Protein AF-A0A351SZ15-F1 (afdb_monomer_lite)

Secondary structure (DSSP, 8-state):
-EEEEEEEEE-TTSPEEEEETTS-EEEETT--TT-S-EEEE--TT-SB-EEE-HHHHHHHHHHHHHHHHHTT--S-TTSHHHHHHHHHHT-----PPPP---

Structure (mmCIF, N/CA/C/O backbone):
data_AF-A0A351SZ15-F1
#
_entry.id   AF-A0A351SZ15-F1
#
loop_
_atom_site.group_PDB
_atom_site.id
_atom_site.type_symbol
_atom_site.label_atom_id
_atom_site.label_alt_id
_atom_site.label_comp_id
_atom_site.label_asym_id
_atom_site.label_entity_id
_atom_site.label_seq_id
_atom_site.pdbx_PDB_ins_code
_atom_site.Cartn_x
_atom_site.Cartn_y
_atom_site.Cartn_z
_atom_site.occupancy
_atom_site.B_iso_or_equiv
_atom_site.auth_seq_id
_atom_site.auth_comp_id
_atom_site.auth_asym_id
_atom_site.auth_atom_id
_atom_site.pdbx_PDB_model_num
ATOM 1 N N . MET A 1 1 ? 1.070 -7.315 0.127 1.00 92.00 1 MET A N 1
ATOM 2 C CA . MET A 1 1 ? -0.216 -6.962 -0.503 1.00 92.00 1 MET A CA 1
ATOM 3 C C . MET A 1 1 ? -0.342 -5.458 -0.451 1.00 92.00 1 MET A C 1
ATOM 5 O O . MET A 1 1 ? 0.165 -4.881 0.505 1.00 92.00 1 MET A O 1
ATOM 9 N N . LEU A 1 2 ? -0.946 -4.866 -1.476 1.00 93.81 2 LEU A N 1
ATOM 10 C CA . LEU A 1 2 ? -1.280 -3.447 -1.538 1.00 93.81 2 LEU A CA 1
ATOM 11 C C . LEU A 1 2 ? -2.789 -3.372 -1.773 1.00 93.81 2 LEU A C 1
ATOM 13 O O . LEU A 1 2 ? -3.265 -3.919 -2.767 1.00 93.81 2 LEU A O 1
ATOM 17 N N . GLU A 1 3 ? -3.527 -2.771 -0.848 1.00 96.31 3 GLU A N 1
ATOM 18 C CA . GLU A 1 3 ? -4.993 -2.744 -0.876 1.00 96.31 3 GLU A CA 1
ATOM 19 C C . GLU A 1 3 ? -5.524 -1.371 -0.476 1.00 96.31 3 GLU A C 1
ATOM 21 O O . GLU A 1 3 ? -4.841 -0.614 0.206 1.00 96.31 3 GLU A O 1
ATOM 26 N N . LEU A 1 4 ? -6.746 -1.055 -0.904 1.00 97.00 4 LEU A N 1
ATOM 27 C CA . LEU A 1 4 ? -7.475 0.104 -0.397 1.00 97.00 4 LEU A CA 1
ATOM 28 C C . LEU A 1 4 ? -8.095 -0.270 0.949 1.00 97.00 4 LEU A C 1
ATOM 30 O O . LEU A 1 4 ? -8.641 -1.367 1.070 1.00 97.00 4 LEU A O 1
ATOM 34 N N . ALA A 1 5 ? -8.044 0.627 1.924 1.00 97.69 5 ALA A N 1
ATOM 35 C CA . ALA A 1 5 ? -8.652 0.426 3.228 1.00 97.69 5 ALA A CA 1
ATOM 36 C C . ALA A 1 5 ? -9.421 1.661 3.699 1.00 97.69 5 ALA A C 1
ATOM 38 O O . ALA A 1 5 ? -9.150 2.773 3.244 1.00 97.69 5 ALA A O 1
ATOM 39 N N . ILE A 1 6 ? -10.362 1.449 4.615 1.00 97.56 6 ILE A N 1
ATOM 40 C CA . ILE A 1 6 ? -11.137 2.490 5.301 1.00 97.56 6 ILE A CA 1
ATOM 41 C C . ILE A 1 6 ? -11.001 2.315 6.818 1.00 97.56 6 ILE A C 1
ATOM 43 O O . ILE A 1 6 ? -10.876 1.177 7.274 1.00 97.56 6 ILE A O 1
ATOM 47 N N . PRO A 1 7 ? -11.024 3.392 7.619 1.00 97.38 7 PRO A N 1
ATOM 48 C CA . PRO A 1 7 ? -11.002 3.273 9.069 1.00 97.38 7 PRO A CA 1
ATOM 49 C C . PRO A 1 7 ? -12.364 2.776 9.568 1.00 97.38 7 PRO A C 1
ATOM 51 O O . PRO A 1 7 ? -13.405 3.261 9.127 1.00 97.38 7 PRO A O 1
ATOM 54 N N . VAL A 1 8 ? -12.359 1.815 10.492 1.00 97.06 8 VAL A N 1
ATOM 55 C CA . VAL A 1 8 ? -13.589 1.208 11.036 1.00 97.06 8 VAL A CA 1
ATOM 56 C C . VAL A 1 8 ? -13.664 1.236 12.560 1.00 97.06 8 VAL A C 1
ATOM 58 O O . VAL A 1 8 ? -14.766 1.266 13.101 1.00 97.06 8 VAL A O 1
ATOM 61 N N . ASP A 1 9 ? -12.527 1.258 13.262 1.00 96.75 9 ASP A N 1
ATOM 62 C CA . ASP A 1 9 ? -12.487 1.318 14.730 1.00 96.75 9 ASP A CA 1
ATOM 63 C C . ASP A 1 9 ? -11.133 1.849 15.242 1.00 96.75 9 ASP A C 1
ATOM 65 O O . ASP A 1 9 ? -10.220 2.138 14.464 1.00 96.75 9 ASP A O 1
ATOM 69 N N . ILE A 1 10 ? -10.980 1.959 16.562 1.00 96.25 10 ILE A N 1
ATOM 70 C CA . ILE A 1 10 ? -9.728 2.269 17.254 1.00 96.25 10 ILE A CA 1
ATOM 71 C C . ILE A 1 10 ? -9.461 1.197 18.318 1.00 96.25 10 ILE A C 1
ATOM 73 O O . ILE A 1 10 ? -10.302 0.900 19.166 1.00 96.25 10 ILE A O 1
ATOM 77 N N . ASP A 1 11 ? -8.258 0.620 18.310 1.00 94.88 11 ASP A N 1
ATOM 78 C CA . ASP A 1 11 ? -7.873 -0.393 19.288 1.00 94.88 11 ASP A CA 1
ATOM 79 C C . ASP A 1 11 ? -7.621 0.196 20.691 1.00 94.88 11 ASP A C 1
ATOM 81 O O . ASP A 1 11 ? -7.535 1.403 20.918 1.00 94.88 11 ASP A O 1
ATOM 85 N N . ARG A 1 12 ? -7.422 -0.683 21.680 1.00 95.25 12 ARG A N 1
ATOM 86 C CA . ARG A 1 12 ? -7.156 -0.275 23.075 1.00 95.25 12 ARG A CA 1
ATOM 87 C C . ARG A 1 12 ? -5.859 0.518 23.269 1.00 95.25 12 ARG A C 1
ATOM 89 O O . ARG A 1 12 ? -5.628 1.031 24.361 1.00 95.25 12 ARG A O 1
ATOM 96 N N . ARG A 1 13 ? -4.979 0.545 22.270 1.00 94.50 13 ARG A N 1
ATOM 97 C CA . ARG A 1 13 ? -3.711 1.281 22.270 1.00 94.50 13 ARG A CA 1
ATOM 98 C C . ARG A 1 13 ? -3.824 2.600 21.501 1.00 94.50 13 ARG A C 1
ATOM 100 O O . ARG A 1 13 ? -2.829 3.312 21.423 1.00 94.50 13 ARG A O 1
ATOM 107 N N . GLY A 1 14 ? -5.006 2.931 20.979 1.00 93.38 14 GLY A N 1
ATOM 108 C CA . GLY A 1 14 ? -5.247 4.138 20.198 1.00 93.38 14 GLY A CA 1
ATOM 109 C C . GLY A 1 14 ? -4.853 4.018 18.725 1.00 93.38 14 GLY A C 1
ATOM 110 O O . GLY A 1 14 ? -4.834 5.033 18.037 1.00 93.38 14 GLY A O 1
ATOM 111 N N . ASN A 1 1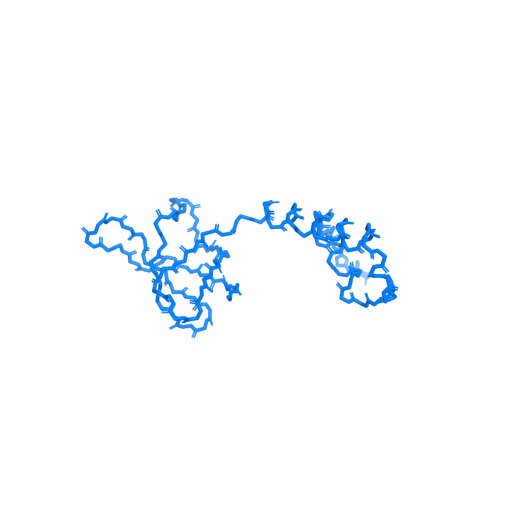5 ? -4.531 2.821 18.223 1.00 96.06 15 ASN A N 1
ATOM 112 C CA . ASN A 1 15 ? -4.248 2.635 16.800 1.00 96.06 15 ASN A CA 1
ATOM 113 C C . ASN A 1 15 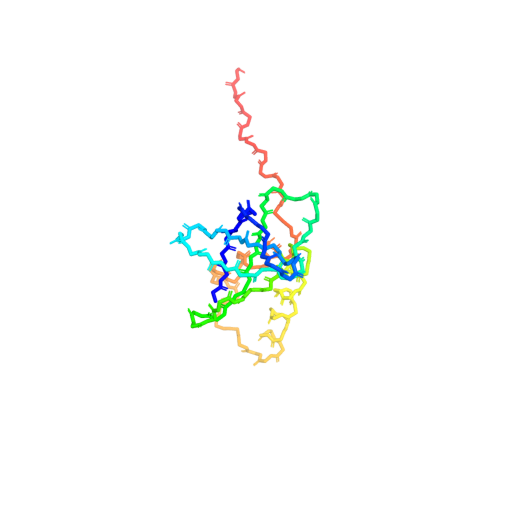? -5.553 2.512 16.020 1.00 96.06 15 ASN A C 1
ATOM 115 O O . ASN A 1 15 ? -6.499 1.883 16.488 1.00 96.06 15 ASN A O 1
ATOM 119 N N . THR A 1 16 ? -5.575 3.025 14.794 1.00 97.38 16 THR A N 1
ATOM 120 C CA . THR A 1 16 ? -6.732 2.837 13.912 1.00 97.38 16 THR A CA 1
ATOM 121 C C . THR A 1 16 ? -6.802 1.382 13.451 1.00 97.38 16 THR A C 1
ATOM 123 O O . THR A 1 16 ? -5.787 0.792 13.076 1.00 97.38 16 THR A O 1
ATOM 126 N N . ILE A 1 17 ? -7.992 0.797 13.486 1.00 97.75 17 ILE A N 1
ATOM 127 C CA . ILE A 1 17 ? -8.322 -0.456 12.812 1.00 97.75 17 ILE A CA 1
ATOM 128 C C . ILE A 1 17 ? -8.981 -0.104 11.487 1.00 97.75 17 ILE A C 1
ATOM 130 O O . ILE A 1 17 ? -9.877 0.739 11.436 1.00 97.75 17 ILE A O 1
ATOM 134 N N . VAL A 1 18 ? -8.520 -0.745 10.422 1.00 98.12 18 VAL A N 1
ATOM 135 C CA . VAL A 1 18 ? -8.987 -0.510 9.059 1.00 98.12 18 VAL A CA 1
ATOM 136 C C . VAL A 1 18 ? -9.529 -1.794 8.457 1.00 98.12 18 VAL A C 1
ATOM 138 O O . VAL A 1 18 ? -8.999 -2.870 8.734 1.00 98.12 18 VAL A O 1
ATOM 141 N N . GLU A 1 19 ? -10.546 -1.679 7.610 1.00 98.19 19 GLU A N 1
ATOM 142 C CA . GLU A 1 19 ? -11.037 -2.769 6.767 1.00 98.19 19 GLU A CA 1
ATOM 143 C C . GLU A 1 19 ? -10.538 -2.560 5.337 1.00 98.19 19 GLU A C 1
ATOM 145 O O . GLU A 1 19 ? -10.689 -1.475 4.771 1.00 98.19 19 GLU A O 1
ATOM 150 N N . THR A 1 20 ? -9.915 -3.581 4.751 1.00 97.94 20 THR A N 1
ATOM 151 C CA . THR A 1 20 ? -9.450 -3.534 3.364 1.00 97.94 20 THR A CA 1
ATOM 152 C C . THR A 1 20 ? -10.544 -3.937 2.377 1.00 97.94 20 THR A C 1
ATOM 154 O O . THR A 1 20 ? -11.511 -4.609 2.726 1.00 97.94 20 THR A O 1
ATOM 157 N N . ASN A 1 21 ? -10.361 -3.619 1.096 1.00 96.50 21 ASN A N 1
ATOM 158 C CA . ASN A 1 21 ? -11.285 -4.009 0.028 1.00 96.50 21 ASN A CA 1
ATOM 159 C C . ASN A 1 21 ? -11.386 -5.531 -0.212 1.00 96.50 21 ASN A C 1
ATOM 161 O O . ASN A 1 21 ? -12.248 -5.964 -0.977 1.00 96.50 21 ASN A O 1
ATOM 165 N N . SER A 1 22 ? -10.535 -6.343 0.423 1.00 95.50 22 SER A N 1
ATOM 166 C CA . SER A 1 22 ? -10.681 -7.804 0.482 1.00 95.50 22 SER A CA 1
ATOM 167 C C . SER A 1 22 ? -11.420 -8.303 1.735 1.00 95.50 22 SER A C 1
ATOM 169 O O . SER A 1 22 ? -11.542 -9.514 1.929 1.00 95.50 22 SER A O 1
ATOM 171 N N . GLY A 1 23 ? -11.934 -7.394 2.571 1.00 95.81 23 GLY A N 1
ATOM 172 C CA . GLY A 1 23 ? -12.668 -7.694 3.802 1.00 95.81 23 GLY A CA 1
ATOM 173 C C . GLY A 1 23 ? -11.767 -8.066 4.980 1.00 95.81 23 GLY A C 1
ATOM 174 O O . GLY A 1 23 ? -12.192 -8.795 5.876 1.00 95.81 23 GLY A O 1
ATOM 175 N N . ARG A 1 24 ? -10.495 -7.645 4.971 1.00 96.56 24 ARG A N 1
ATOM 176 C CA . ARG A 1 24 ? -9.561 -7.916 6.070 1.00 96.56 24 ARG A CA 1
ATOM 177 C C . ARG A 1 24 ? -9.512 -6.755 7.044 1.00 96.56 24 ARG A C 1
ATOM 179 O O . ARG A 1 24 ? -9.293 -5.625 6.631 1.00 96.56 24 ARG A O 1
ATOM 186 N N . GLU A 1 25 ? -9.552 -7.064 8.332 1.00 97.75 25 GLU A N 1
ATOM 187 C CA . GLU A 1 25 ? -9.260 -6.091 9.384 1.00 97.75 25 GLU A CA 1
ATOM 188 C C . GLU A 1 25 ? -7.767 -6.076 9.728 1.00 97.75 25 GLU A C 1
ATOM 190 O O . GLU A 1 25 ? -7.154 -7.123 9.974 1.00 97.75 25 GLU A O 1
ATOM 195 N N . LEU A 1 26 ? -7.174 -4.883 9.747 1.00 98.06 26 LEU A N 1
ATOM 196 C CA . LEU A 1 26 ? -5.760 -4.657 10.041 1.00 98.06 26 LEU A CA 1
ATOM 197 C C . LEU A 1 26 ? -5.589 -3.463 10.981 1.00 98.06 26 LEU A C 1
ATOM 199 O O . LEU A 1 26 ? -6.350 -2.504 10.945 1.00 98.06 26 LEU A O 1
ATOM 203 N N . THR A 1 27 ? -4.542 -3.487 11.798 1.00 98.06 27 THR A N 1
ATOM 204 C CA . THR A 1 27 ? -4.111 -2.324 12.577 1.00 98.06 27 THR A CA 1
ATOM 205 C C . THR A 1 27 ? -3.247 -1.402 11.712 1.00 98.06 27 THR A C 1
ATOM 207 O O . THR A 1 27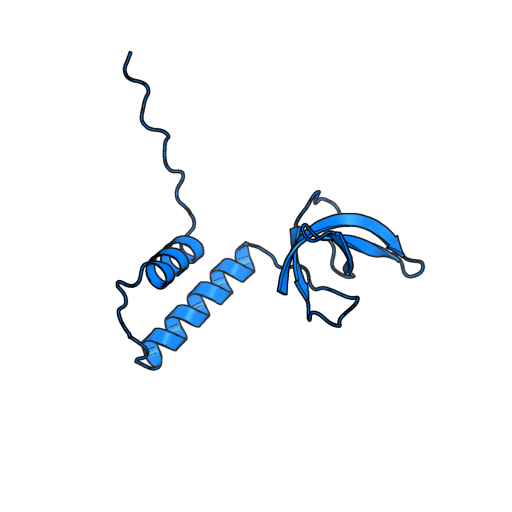 ? -2.289 -1.855 11.083 1.00 98.06 27 THR A O 1
ATOM 210 N N . ALA A 1 28 ? -3.553 -0.107 11.708 1.00 97.12 28 ALA A N 1
ATOM 211 C CA . ALA A 1 28 ? -2.815 0.958 11.035 1.00 97.12 28 ALA A CA 1
ATOM 212 C C . ALA A 1 28 ? -2.374 2.024 12.061 1.00 97.12 28 ALA A C 1
ATOM 214 O O . ALA A 1 28 ? -3.084 3.005 12.288 1.00 97.12 28 ALA A O 1
ATOM 215 N N . PRO A 1 29 ? -1.197 1.873 12.698 1.00 94.56 29 PRO A N 1
ATOM 216 C CA . PRO A 1 29 ? -0.705 2.841 13.686 1.00 94.56 29 PRO A CA 1
ATOM 217 C C . PRO A 1 29 ? -0.457 4.244 13.112 1.00 94.56 29 PRO A C 1
ATOM 219 O O . PRO A 1 29 ? -0.499 5.226 13.843 1.00 94.56 29 PRO A O 1
ATOM 222 N N . GLY A 1 30 ? -0.185 4.337 11.808 1.00 91.06 30 GLY A N 1
ATOM 223 C CA . GLY A 1 30 ? 0.097 5.589 11.101 1.00 91.06 30 GLY A CA 1
ATOM 224 C C . GLY A 1 30 ? -1.093 6.162 10.333 1.00 91.06 30 GLY A C 1
ATOM 225 O O . GLY A 1 30 ? -0.868 6.901 9.377 1.00 91.06 30 GLY A O 1
ATOM 226 N N . TRP A 1 31 ? -2.331 5.782 10.671 1.00 95.31 31 TRP A N 1
ATOM 227 C CA . TRP A 1 31 ? -3.500 6.254 9.928 1.00 95.31 31 TRP A CA 1
ATOM 228 C C . TRP A 1 31 ? -3.688 7.777 10.057 1.00 95.31 31 TRP A C 1
ATOM 230 O O . TRP A 1 31 ? -3.686 8.302 11.178 1.00 95.31 31 TRP A O 1
ATOM 240 N N . PRO A 1 32 ? -3.854 8.505 8.940 1.00 93.31 32 PRO A N 1
ATOM 241 C CA . PRO A 1 32 ? -4.100 9.941 8.971 1.00 93.31 32 PRO A CA 1
ATOM 242 C C . PRO A 1 32 ? -5.492 10.277 9.515 1.00 93.31 32 PRO A C 1
ATOM 244 O O . PRO A 1 32 ? -6.477 9.633 9.174 1.00 93.31 32 PRO A O 1
ATOM 247 N N . GLN A 1 33 ? -5.575 11.317 10.348 1.00 85.88 33 GLN A N 1
ATOM 248 C CA . GLN A 1 33 ? -6.814 11.693 11.047 1.00 85.88 33 GLN A CA 1
ATOM 249 C C . GLN A 1 33 ? -7.923 12.190 10.103 1.00 85.88 33 GLN A C 1
ATOM 251 O O . GLN A 1 33 ? -9.094 11.932 10.356 1.00 85.88 33 GLN A O 1
ATOM 256 N N . ASP A 1 34 ? -7.555 12.840 8.996 1.00 87.19 34 ASP A N 1
ATOM 257 C CA . ASP A 1 34 ? -8.493 13.499 8.075 1.00 87.19 34 ASP A CA 1
ATOM 258 C C . ASP A 1 34 ? -8.622 12.747 6.740 1.00 87.19 34 ASP A C 1
ATOM 260 O O . ASP A 1 34 ? -8.599 13.345 5.664 1.00 87.19 34 ASP A O 1
ATOM 264 N N . CYS A 1 35 ? -8.693 11.415 6.787 1.00 88.19 35 CYS A N 1
ATOM 265 C CA . CYS A 1 35 ? -8.758 10.597 5.579 1.00 88.19 35 CYS A CA 1
ATOM 266 C C . CYS A 1 35 ? -9.817 9.498 5.680 1.00 88.19 35 CYS A C 1
ATOM 268 O O . CYS A 1 35 ? -9.803 8.688 6.608 1.00 88.19 35 CYS A O 1
ATOM 270 N N . GLU A 1 36 ? -10.715 9.457 4.694 1.00 91.38 36 GLU A N 1
ATOM 271 C CA . GLU A 1 36 ? -11.804 8.474 4.621 1.00 91.38 36 GLU A CA 1
ATOM 272 C C . GLU A 1 36 ? -11.336 7.112 4.093 1.00 91.38 36 GLU A C 1
ATOM 274 O O . GLU A 1 36 ? -11.923 6.084 4.422 1.00 91.38 36 GLU A O 1
ATOM 279 N N . PHE A 1 37 ? -10.276 7.085 3.284 1.00 94.31 37 PHE A N 1
ATOM 280 C CA . PHE A 1 37 ? -9.696 5.862 2.740 1.00 94.31 37 PHE A CA 1
ATOM 281 C C . PHE A 1 37 ? -8.229 6.072 2.385 1.00 94.31 37 PHE A C 1
ATOM 283 O O . PHE A 1 37 ? -7.827 7.175 2.028 1.00 94.31 37 PHE A O 1
ATOM 290 N N . GLN A 1 38 ? -7.436 5.003 2.410 1.00 96.00 38 GLN A N 1
ATOM 291 C CA . GLN A 1 38 ? -6.057 5.063 1.940 1.00 96.00 38 GLN A CA 1
ATOM 292 C C . GLN A 1 38 ? -5.546 3.710 1.442 1.00 96.00 38 GLN A C 1
ATOM 294 O O . GLN A 1 38 ? -6.074 2.657 1.800 1.00 96.00 38 GLN A O 1
ATOM 299 N N . LEU A 1 39 ? -4.511 3.733 0.604 1.00 95.50 39 LEU A N 1
ATOM 300 C CA . LEU A 1 39 ? -3.730 2.553 0.258 1.00 95.50 39 LEU A CA 1
ATOM 301 C C . LEU A 1 39 ? -2.913 2.078 1.461 1.00 95.50 39 LEU A C 1
ATOM 303 O O . LEU A 1 39 ? -2.252 2.860 2.142 1.00 95.50 39 LEU A O 1
ATOM 307 N N . VAL A 1 40 ? -2.916 0.772 1.693 1.00 96.50 40 VAL A N 1
ATOM 308 C CA . VAL A 1 40 ? -2.132 0.132 2.746 1.00 96.50 40 VAL A CA 1
ATOM 309 C C . VAL A 1 40 ? -1.303 -1.015 2.193 1.00 96.50 40 VAL A C 1
ATOM 311 O O . VAL A 1 40 ? -1.764 -1.798 1.358 1.00 96.50 40 VAL A O 1
ATOM 314 N N . ALA A 1 41 ? -0.077 -1.139 2.691 1.00 95.94 41 ALA A N 1
ATOM 315 C CA . ALA A 1 41 ? 0.811 -2.255 2.415 1.00 95.94 41 ALA A CA 1
ATOM 316 C C . ALA A 1 41 ? 0.917 -3.165 3.642 1.00 95.94 41 ALA A C 1
ATOM 318 O O . ALA A 1 41 ? 1.064 -2.709 4.774 1.00 95.94 41 ALA A O 1
ATOM 319 N N . PHE A 1 42 ? 0.843 -4.477 3.431 1.00 96.06 42 PHE A N 1
ATOM 320 C CA . PHE A 1 42 ? 1.010 -5.452 4.511 1.00 96.06 42 PHE A CA 1
ATOM 321 C C . PHE A 1 42 ? 1.443 -6.823 3.998 1.00 96.06 42 PHE A C 1
ATOM 323 O O . PHE A 1 42 ? 1.186 -7.217 2.853 1.00 96.06 42 PHE A O 1
ATOM 330 N N . HIS A 1 43 ? 2.083 -7.597 4.871 1.00 96.44 43 HIS A N 1
ATOM 331 C CA . HIS A 1 43 ? 2.340 -9.008 4.612 1.00 96.44 43 HIS A CA 1
ATOM 332 C C . HIS A 1 43 ? 1.053 -9.832 4.823 1.00 96.44 43 HIS A C 1
ATOM 334 O O . HIS A 1 43 ? 0.368 -9.606 5.819 1.00 96.44 43 HIS A O 1
ATOM 340 N N . PRO A 1 44 ? 0.725 -10.827 3.974 1.00 93.00 44 PRO A N 1
ATOM 341 C CA . PRO A 1 44 ? -0.484 -11.651 4.096 1.00 93.00 44 PRO A CA 1
ATOM 342 C C . PRO A 1 44 ? -0.761 -12.232 5.486 1.00 93.00 44 PRO A C 1
ATOM 344 O O . PRO A 1 44 ? -1.919 -12.329 5.882 1.00 93.00 44 PRO A O 1
ATOM 347 N N . SER A 1 45 ? 0.283 -12.618 6.219 1.00 95.06 45 SER A N 1
ATOM 348 C CA . SER A 1 45 ? 0.182 -13.168 7.578 1.00 95.06 45 SER A CA 1
ATOM 349 C C . SER A 1 45 ? 0.192 -12.110 8.688 1.00 95.06 45 SER A C 1
ATOM 351 O O . SER A 1 45 ? 0.025 -12.453 9.857 1.00 95.06 45 SER A O 1
ATOM 353 N N . SER A 1 46 ? 0.408 -10.839 8.346 1.00 94.94 46 SER A N 1
ATOM 354 C CA . SER A 1 46 ? 0.409 -9.730 9.295 1.00 94.94 46 SER A CA 1
ATOM 355 C C . SER A 1 46 ? -1.015 -9.336 9.680 1.00 94.94 46 SER A C 1
ATOM 357 O O . SER A 1 46 ? -1.952 -9.449 8.887 1.00 94.94 46 SER A O 1
ATOM 359 N N . ARG A 1 47 ? -1.148 -8.833 10.909 1.00 95.31 47 ARG A N 1
ATOM 360 C CA . ARG A 1 47 ? -2.343 -8.135 11.407 1.00 95.31 47 ARG A CA 1
ATOM 361 C C . ARG A 1 47 ? -2.171 -6.618 11.441 1.00 95.31 47 ARG A C 1
ATOM 363 O O . ARG A 1 47 ? -3.086 -5.916 11.838 1.00 95.31 47 ARG A O 1
ATOM 370 N N . SER A 1 48 ? -0.997 -6.129 11.059 1.00 97.31 48 SER A N 1
ATOM 371 C CA . SER A 1 48 ? -0.686 -4.708 10.956 1.00 97.31 48 SER A CA 1
ATOM 372 C C . SER A 1 48 ? -0.350 -4.360 9.515 1.00 97.31 48 SER A C 1
ATOM 374 O O . SER A 1 48 ? 0.192 -5.195 8.780 1.00 97.31 48 SER A O 1
ATOM 376 N N . CYS A 1 49 ? -0.629 -3.121 9.146 1.00 97.19 49 CYS A N 1
ATOM 377 C CA . CYS A 1 49 ? -0.298 -2.549 7.856 1.00 97.19 49 CYS A CA 1
ATOM 378 C C . CYS A 1 49 ? 0.418 -1.209 8.005 1.00 97.19 49 CYS A C 1
ATOM 380 O O . CYS A 1 49 ? 0.424 -0.599 9.077 1.00 97.19 49 CYS A O 1
ATOM 382 N N . GLU A 1 50 ? 1.026 -0.787 6.906 1.00 96.44 50 GLU A N 1
ATOM 383 C CA . GLU A 1 50 ? 1.634 0.522 6.731 1.00 96.44 50 GLU A CA 1
ATOM 384 C C . GLU A 1 50 ? 0.790 1.333 5.755 1.00 96.44 50 GLU A C 1
ATOM 386 O O . GLU A 1 50 ? 0.299 0.805 4.754 1.00 96.44 50 GLU A O 1
ATOM 391 N N . VAL A 1 51 ? 0.623 2.617 6.054 1.00 95.62 51 VAL A N 1
ATOM 392 C CA . VAL A 1 51 ? -0.056 3.559 5.167 1.00 95.62 51 VAL A CA 1
ATOM 393 C C . VAL A 1 51 ? 0.870 3.896 4.006 1.00 95.62 51 VAL A C 1
ATOM 395 O O . VAL A 1 51 ? 2.006 4.315 4.216 1.00 95.62 51 VAL A O 1
ATOM 398 N N . VAL A 1 52 ? 0.367 3.732 2.786 1.00 94.31 52 VAL A N 1
ATOM 399 C CA . VAL A 1 52 ? 1.079 4.066 1.555 1.00 94.31 52 VAL A CA 1
ATOM 400 C C . VAL A 1 52 ? 0.538 5.383 1.024 1.00 94.31 52 VAL A C 1
ATOM 402 O O . VAL A 1 52 ? -0.605 5.467 0.582 1.00 94.31 52 VAL A O 1
ATOM 405 N N . TRP A 1 53 ? 1.378 6.411 1.058 1.00 90.44 53 TRP A N 1
ATOM 406 C CA . TRP A 1 53 ? 1.071 7.714 0.475 1.00 90.44 53 TRP A CA 1
ATOM 407 C C . TRP A 1 53 ? 1.227 7.659 -1.040 1.00 90.44 53 TRP A C 1
ATOM 409 O O . TRP A 1 53 ? 2.182 7.069 -1.544 1.00 90.44 53 TRP A O 1
ATOM 419 N N . ILE A 1 54 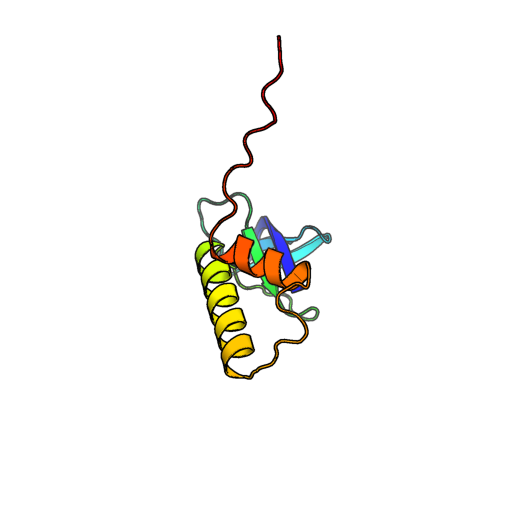? 0.291 8.261 -1.773 1.00 84.69 54 ILE A N 1
ATOM 420 C CA . ILE A 1 54 ? 0.269 8.191 -3.241 1.00 84.69 54 ILE A CA 1
ATOM 421 C C . ILE A 1 54 ? 1.502 8.886 -3.826 1.00 84.69 54 ILE A C 1
ATOM 423 O O . ILE A 1 54 ? 2.096 8.387 -4.778 1.00 84.69 54 ILE A O 1
ATOM 427 N N . GLU A 1 55 ? 1.909 10.002 -3.226 1.00 84.12 55 GLU A N 1
ATOM 428 C CA . GLU A 1 55 ? 3.092 10.767 -3.607 1.00 84.12 55 GLU A CA 1
ATOM 429 C C . GLU A 1 55 ? 4.358 9.917 -3.454 1.00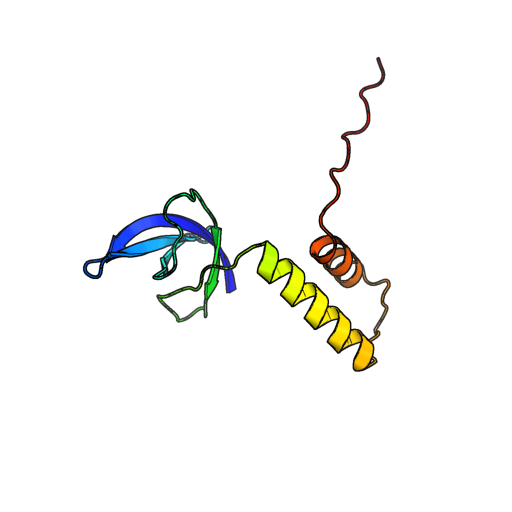 84.12 55 GLU A C 1
ATOM 431 O O . GLU A 1 55 ? 5.154 9.824 -4.388 1.00 84.12 55 GLU A O 1
ATOM 436 N N . GLN A 1 56 ? 4.493 9.226 -2.317 1.00 87.75 56 GLN A N 1
ATOM 437 C CA . GLN A 1 56 ? 5.621 8.329 -2.066 1.00 87.75 56 GLN A CA 1
ATOM 438 C C . GLN A 1 56 ? 5.594 7.120 -3.006 1.00 87.75 56 GLN A C 1
ATOM 440 O O . GLN A 1 56 ? 6.622 6.734 -3.546 1.00 87.75 56 GLN A O 1
ATOM 445 N N . LEU A 1 57 ? 4.415 6.547 -3.259 1.00 88.75 57 LEU A N 1
ATOM 446 C CA . LEU A 1 57 ? 4.268 5.417 -4.172 1.00 88.75 57 LEU A CA 1
ATOM 447 C C . LEU A 1 57 ? 4.690 5.782 -5.602 1.00 88.75 57 LEU A C 1
ATOM 449 O O . LEU A 1 57 ? 5.319 4.972 -6.280 1.00 88.75 57 LEU A O 1
ATOM 453 N N . ALA A 1 58 ? 4.350 6.984 -6.071 1.00 88.50 58 ALA A N 1
ATOM 454 C CA . ALA A 1 58 ? 4.772 7.465 -7.383 1.00 88.50 58 ALA A CA 1
ATOM 455 C C . ALA A 1 58 ? 6.302 7.590 -7.474 1.00 88.50 58 ALA A C 1
ATOM 457 O O . ALA A 1 58 ? 6.890 7.152 -8.466 1.00 88.50 58 ALA A O 1
ATOM 458 N N . GLU A 1 59 ? 6.941 8.127 -6.432 1.00 89.19 59 GLU A N 1
ATOM 459 C CA . GLU A 1 59 ? 8.400 8.225 -6.333 1.00 89.19 59 GLU A CA 1
ATOM 460 C C . GLU A 1 59 ? 9.066 6.841 -6.276 1.00 89.19 59 GLU A C 1
ATOM 462 O O . GLU A 1 59 ? 10.004 6.570 -7.025 1.00 89.19 59 GLU A O 1
ATOM 467 N N . ASP A 1 60 ? 8.540 5.923 -5.466 1.00 89.19 60 ASP A N 1
ATOM 468 C CA . ASP A 1 60 ? 9.052 4.557 -5.347 1.00 89.19 60 ASP A CA 1
ATOM 469 C C . ASP A 1 60 ? 8.969 3.807 -6.687 1.00 89.19 60 ASP A C 1
ATOM 471 O O . ASP A 1 60 ? 9.900 3.090 -7.065 1.00 89.19 60 ASP A O 1
ATOM 475 N N . ILE A 1 61 ? 7.883 4.005 -7.449 1.00 89.44 61 ILE A N 1
ATOM 476 C CA . ILE A 1 61 ? 7.746 3.468 -8.809 1.00 89.44 61 ILE A CA 1
ATOM 477 C C . ILE A 1 61 ? 8.793 4.087 -9.741 1.00 89.44 61 ILE A C 1
ATOM 479 O O . ILE A 1 61 ? 9.433 3.347 -10.489 1.00 89.44 61 ILE A O 1
ATOM 483 N N . ALA A 1 62 ? 8.994 5.409 -9.704 1.00 88.31 62 ALA A N 1
ATOM 484 C CA . ALA A 1 62 ? 10.000 6.079 -10.534 1.00 88.31 62 ALA A CA 1
ATOM 485 C C . ALA A 1 62 ? 11.408 5.528 -10.263 1.00 88.31 62 ALA A C 1
ATOM 487 O O . ALA A 1 62 ? 12.104 5.120 -11.195 1.00 88.31 62 ALA A O 1
ATOM 488 N N . ASN A 1 63 ? 11.781 5.424 -8.986 1.00 90.75 63 ASN A N 1
ATOM 489 C CA . ASN A 1 63 ? 13.069 4.893 -8.550 1.00 90.75 63 ASN A CA 1
ATOM 490 C C . ASN A 1 63 ? 13.256 3.431 -8.983 1.00 90.75 63 ASN A C 1
ATOM 492 O O . ASN A 1 63 ? 14.317 3.047 -9.480 1.00 90.75 63 ASN A O 1
ATOM 496 N N . ALA A 1 64 ? 12.217 2.600 -8.852 1.00 89.31 64 ALA A N 1
ATOM 497 C CA . ALA A 1 64 ? 12.264 1.212 -9.305 1.00 89.31 64 ALA A CA 1
ATOM 498 C C . ALA A 1 64 ? 12.451 1.105 -10.829 1.00 89.31 64 ALA A C 1
ATOM 500 O O . ALA A 1 64 ? 13.234 0.274 -11.295 1.00 89.31 64 ALA A O 1
ATOM 501 N N . LEU A 1 65 ? 11.770 1.949 -11.612 1.00 88.00 65 LEU A N 1
ATOM 502 C CA . LEU A 1 65 ? 11.929 1.999 -13.068 1.00 88.00 65 LEU A CA 1
ATOM 503 C C . LEU A 1 65 ? 13.343 2.439 -13.468 1.00 88.00 65 LEU A C 1
ATOM 505 O O . LEU A 1 65 ? 13.925 1.852 -14.380 1.00 88.00 65 LEU A O 1
ATOM 509 N N . GLU A 1 66 ? 13.922 3.424 -12.778 1.00 89.06 66 GLU A N 1
ATOM 510 C CA . GLU A 1 66 ? 15.302 3.857 -13.014 1.00 89.06 66 GLU A CA 1
ATOM 511 C C . GLU A 1 66 ? 16.298 2.720 -12.758 1.00 89.06 66 GLU A C 1
ATOM 513 O O . GLU A 1 66 ? 17.120 2.422 -13.625 1.00 89.06 66 GLU A O 1
ATOM 518 N N . LEU A 1 67 ? 16.162 2.004 -11.636 1.00 89.06 67 LEU A N 1
ATOM 519 C CA . LEU A 1 67 ? 17.010 0.852 -11.318 1.00 89.06 67 LEU A CA 1
ATOM 520 C C . LEU A 1 67 ? 16.909 -0.262 -12.369 1.00 89.06 67 LEU A C 1
ATOM 522 O O . LEU A 1 67 ? 17.927 -0.849 -12.745 1.00 89.06 67 LEU A O 1
ATOM 526 N N . LEU A 1 68 ? 15.703 -0.546 -12.876 1.00 85.75 68 LEU A N 1
ATOM 527 C CA . LEU A 1 68 ? 15.505 -1.515 -13.959 1.00 85.75 68 LEU A CA 1
ATOM 528 C C . LEU A 1 68 ? 16.222 -1.086 -15.246 1.00 85.75 68 LEU A C 1
ATOM 530 O O . LEU A 1 68 ? 16.846 -1.925 -15.906 1.00 85.75 68 LEU A O 1
ATOM 534 N N . ASN A 1 69 ? 16.178 0.209 -15.571 1.00 83.75 69 ASN A N 1
ATOM 535 C CA . ASN A 1 69 ? 16.878 0.773 -16.724 1.00 83.75 69 ASN A CA 1
ATOM 536 C C . ASN A 1 69 ? 18.398 0.678 -16.557 1.00 83.75 69 ASN A C 1
ATOM 538 O O . ASN A 1 69 ? 19.089 0.212 -17.461 1.00 83.75 69 ASN A O 1
ATOM 542 N N . THR A 1 70 ? 18.932 1.041 -15.387 1.00 86.19 70 THR A N 1
ATOM 543 C CA . THR A 1 70 ? 20.372 0.934 -15.100 1.00 86.19 70 THR A CA 1
ATOM 544 C C . THR A 1 70 ? 20.862 -0.513 -15.150 1.00 86.19 70 THR A C 1
ATOM 546 O O . THR A 1 70 ? 21.965 -0.778 -15.623 1.00 86.19 70 THR A O 1
ATOM 549 N N . ALA A 1 71 ? 20.041 -1.468 -14.707 1.00 85.81 71 ALA A N 1
ATOM 550 C CA . ALA A 1 71 ? 20.367 -2.891 -14.742 1.00 85.81 71 ALA A CA 1
ATOM 551 C C . ALA A 1 71 ? 20.275 -3.516 -16.150 1.00 85.81 71 ALA A C 1
ATOM 553 O O . ALA A 1 71 ? 20.542 -4.709 -16.308 1.00 85.81 71 ALA A O 1
ATOM 554 N N . GLY A 1 72 ? 19.880 -2.749 -17.176 1.00 74.75 72 GLY A N 1
ATOM 555 C CA . GLY A 1 72 ? 19.706 -3.252 -18.538 1.00 74.75 72 GLY A CA 1
ATOM 556 C C . GLY A 1 72 ? 18.570 -4.271 -18.664 1.00 74.75 72 GLY A C 1
ATOM 557 O O . GLY A 1 72 ? 18.528 -5.031 -19.634 1.00 74.75 72 GLY A O 1
ATOM 558 N N . ILE A 1 73 ? 17.635 -4.297 -17.704 1.00 71.50 73 ILE A N 1
ATOM 559 C CA . ILE A 1 73 ? 16.449 -5.163 -17.715 1.00 71.50 73 ILE A CA 1
ATOM 560 C C . ILE A 1 73 ? 15.400 -4.507 -18.628 1.00 71.50 73 ILE A C 1
ATOM 562 O O . ILE A 1 73 ? 14.288 -4.172 -18.239 1.00 71.50 73 ILE A O 1
ATOM 566 N N . HIS A 1 74 ? 15.776 -4.312 -19.891 1.00 63.94 74 HIS A N 1
ATOM 567 C CA . HIS A 1 74 ? 14.925 -3.797 -20.956 1.00 63.94 74 HIS A CA 1
ATOM 568 C C . HIS A 1 74 ? 14.343 -4.952 -21.771 1.00 63.94 74 HIS A C 1
ATOM 570 O O . HIS A 1 74 ? 14.548 -5.035 -22.982 1.00 63.94 74 HIS A O 1
ATOM 576 N N . ARG A 1 75 ? 13.611 -5.875 -21.136 1.00 53.72 75 ARG A N 1
ATOM 577 C CA . ARG A 1 75 ? 12.734 -6.761 -21.918 1.00 53.72 75 ARG A CA 1
ATOM 578 C C . ARG A 1 75 ? 11.518 -5.944 -22.343 1.00 53.72 75 ARG A C 1
ATOM 580 O O . ARG A 1 75 ? 10.487 -5.965 -21.689 1.00 53.72 75 ARG A O 1
ATOM 587 N N . ASP A 1 76 ? 11.728 -5.177 -23.407 1.00 60.56 76 ASP A N 1
ATOM 588 C CA . ASP A 1 76 ? 10.783 -4.295 -24.076 1.00 60.56 76 ASP A CA 1
ATOM 589 C C . ASP A 1 76 ? 10.226 -3.189 -23.182 1.00 60.56 76 ASP A C 1
ATOM 591 O O . ASP A 1 76 ? 9.161 -3.323 -22.587 1.00 60.56 76 ASP A O 1
ATOM 595 N N . ALA A 1 77 ? 10.868 -2.016 -23.212 1.00 59.97 77 ALA A N 1
ATOM 596 C CA . ALA A 1 77 ? 10.286 -0.760 -22.717 1.00 59.97 77 ALA A CA 1
ATOM 597 C C . ALA A 1 77 ? 8.916 -0.434 -23.359 1.00 59.97 77 ALA A C 1
ATOM 599 O O . ALA A 1 77 ? 8.242 0.497 -22.940 1.00 59.97 77 ALA A O 1
ATOM 600 N N . ASN A 1 78 ? 8.496 -1.203 -24.367 1.00 63.41 78 ASN A N 1
ATOM 601 C CA . ASN A 1 78 ? 7.195 -1.139 -25.019 1.00 63.41 78 ASN A CA 1
ATOM 602 C C . ASN A 1 78 ? 6.152 -2.110 -24.437 1.00 63.41 78 ASN A C 1
ATOM 604 O O . ASN A 1 78 ? 5.050 -2.216 -24.972 1.00 63.41 78 ASN A O 1
ATOM 608 N N . THR A 1 79 ? 6.473 -2.851 -23.373 1.00 76.06 79 THR A N 1
ATOM 609 C CA . THR A 1 79 ? 5.460 -3.655 -22.689 1.00 76.06 79 THR A CA 1
ATOM 610 C C . THR A 1 79 ? 4.467 -2.746 -21.972 1.00 76.06 79 THR A C 1
ATOM 612 O O . THR A 1 79 ? 4.844 -1.816 -21.258 1.00 76.06 79 THR A O 1
ATOM 615 N N . ASP A 1 80 ? 3.180 -3.040 -22.161 1.00 82.06 80 ASP A N 1
ATOM 616 C CA . ASP A 1 80 ? 2.057 -2.245 -21.649 1.00 82.06 80 ASP A CA 1
ATOM 617 C C . ASP A 1 80 ? 2.188 -1.928 -20.150 1.00 82.06 80 ASP A C 1
ATOM 619 O O . ASP A 1 80 ? 1.989 -0.792 -19.722 1.00 82.06 80 ASP A O 1
ATOM 623 N N . TRP A 1 81 ? 2.616 -2.905 -19.346 1.00 84.06 81 TRP A N 1
ATOM 624 C CA . TRP A 1 81 ? 2.791 -2.715 -17.906 1.00 84.06 81 TRP A CA 1
ATOM 625 C C . TRP A 1 81 ? 3.881 -1.683 -17.569 1.00 84.06 81 TRP A C 1
ATOM 627 O O . TRP A 1 81 ? 3.679 -0.881 -16.659 1.00 84.06 81 TRP A O 1
ATOM 637 N N . TYR A 1 82 ? 4.999 -1.657 -18.305 1.00 84.62 82 TYR A N 1
ATOM 638 C CA . TYR A 1 82 ? 6.098 -0.718 -18.067 1.00 84.62 82 TYR A CA 1
ATOM 639 C C . TYR A 1 82 ? 5.653 0.712 -18.393 1.00 84.62 82 TYR A C 1
ATOM 641 O O . TYR A 1 82 ? 5.834 1.625 -17.590 1.00 84.62 82 TYR A O 1
ATOM 649 N N . GLN A 1 83 ? 4.971 0.894 -19.529 1.00 84.25 83 GLN A N 1
ATOM 650 C CA . GLN A 1 83 ? 4.416 2.190 -19.935 1.00 84.25 83 GLN A CA 1
ATOM 651 C C . GLN A 1 83 ? 3.365 2.711 -18.950 1.00 84.25 83 GLN A C 1
ATOM 653 O O . GLN A 1 83 ? 3.343 3.900 -18.634 1.00 84.25 83 GLN A O 1
ATOM 658 N N . ARG A 1 84 ? 2.525 1.827 -18.402 1.00 85.06 84 ARG A N 1
ATOM 659 C CA . ARG A 1 84 ? 1.561 2.199 -17.358 1.00 85.06 84 ARG A CA 1
ATOM 660 C C . ARG A 1 84 ? 2.248 2.668 -16.078 1.00 85.06 84 ARG A C 1
ATOM 662 O O . ARG A 1 84 ? 1.810 3.662 -15.513 1.00 85.06 84 ARG A O 1
ATOM 669 N N . LEU A 1 85 ? 3.323 2.009 -15.645 1.00 86.00 85 LEU A N 1
ATOM 670 C CA . LEU A 1 85 ? 4.088 2.443 -14.470 1.00 86.00 85 LEU A CA 1
ATOM 671 C C . LEU A 1 85 ? 4.765 3.799 -14.696 1.00 86.00 85 LEU A C 1
ATOM 673 O O . LEU A 1 85 ? 4.657 4.666 -13.833 1.00 86.00 85 LEU A O 1
ATOM 677 N N . VAL A 1 86 ? 5.369 4.017 -15.872 1.00 85.44 86 VAL A N 1
ATOM 678 C CA . VAL A 1 86 ? 5.910 5.331 -16.270 1.00 85.44 86 VAL A CA 1
ATOM 679 C C . VAL A 1 86 ? 4.813 6.400 -16.252 1.00 85.44 86 VAL A C 1
ATOM 681 O O . VAL A 1 86 ? 5.029 7.522 -15.803 1.00 85.44 86 VAL A O 1
ATOM 684 N N . HIS A 1 87 ? 3.611 6.077 -16.724 1.00 84.56 87 HIS A N 1
ATOM 685 C CA . HIS A 1 87 ? 2.488 7.010 -16.689 1.00 84.56 87 HIS A CA 1
ATOM 686 C C . HIS A 1 87 ? 2.026 7.311 -15.255 1.00 84.56 87 HIS A C 1
ATOM 688 O O . HIS A 1 87 ? 1.705 8.451 -14.940 1.00 84.56 87 HIS A O 1
ATOM 694 N N . TYR A 1 88 ? 2.004 6.315 -14.367 1.00 84.81 88 TYR A N 1
ATOM 695 C CA . TYR A 1 88 ? 1.599 6.513 -12.976 1.00 84.81 88 TYR A CA 1
ATOM 696 C C . TYR A 1 88 ? 2.604 7.342 -12.177 1.00 84.81 88 TYR A C 1
ATOM 698 O O . TYR A 1 88 ? 2.175 8.221 -11.434 1.00 84.81 88 TYR A O 1
ATOM 706 N N . CYS A 1 89 ? 3.912 7.131 -12.357 1.00 84.75 89 CYS A N 1
ATOM 707 C CA . CYS A 1 89 ? 4.913 7.923 -11.640 1.00 84.75 89 CYS A CA 1
ATOM 708 C C . CYS A 1 89 ? 4.975 9.385 -12.113 1.00 84.75 89 CYS A C 1
ATOM 710 O O . CYS A 1 89 ? 5.287 10.270 -11.328 1.00 84.75 89 CYS A O 1
ATOM 712 N N . ASN A 1 90 ? 4.619 9.658 -13.374 1.00 83.38 90 ASN A N 1
ATOM 713 C CA . ASN A 1 90 ? 4.529 11.020 -13.916 1.00 83.38 90 ASN A CA 1
ATOM 714 C C . ASN A 1 90 ? 3.181 11.711 -13.629 1.00 83.38 90 ASN A C 1
ATOM 716 O O . ASN A 1 90 ? 2.978 12.859 -14.027 1.00 83.38 90 ASN A O 1
ATOM 720 N N . GLY A 1 91 ? 2.261 11.021 -12.951 1.00 72.50 91 GLY A N 1
ATOM 721 C CA . GLY A 1 91 ? 0.891 11.467 -12.741 1.00 72.50 91 GLY A CA 1
ATOM 722 C C . GLY A 1 91 ? -0.026 11.130 -13.920 1.00 72.50 91 GLY A C 1
ATOM 723 O O . GLY A 1 91 ? 0.297 11.321 -15.092 1.00 72.50 91 GLY A O 1
ATOM 724 N N . VAL A 1 92 ? -1.229 10.649 -13.602 1.00 65.75 92 VAL A N 1
ATOM 725 C CA . VAL A 1 92 ? -2.277 10.415 -14.601 1.00 65.75 92 VAL A CA 1
ATOM 726 C C . VAL A 1 92 ? -2.859 11.771 -14.993 1.00 65.75 92 VAL A C 1
ATOM 728 O O . VAL A 1 92 ? -3.672 12.334 -14.262 1.00 65.75 92 VAL A O 1
ATOM 731 N N . GLY A 1 93 ? -2.456 12.312 -16.144 1.00 57.75 93 GLY A N 1
ATOM 732 C CA . GLY A 1 93 ? -3.125 13.483 -16.709 1.00 57.75 93 GLY A 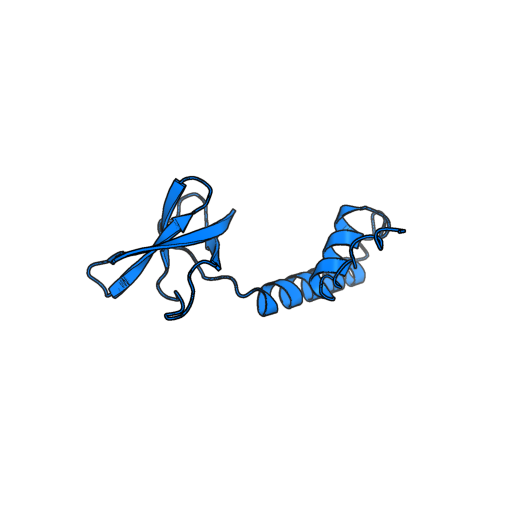CA 1
ATOM 733 C C . GLY A 1 93 ? -4.624 13.206 -16.856 1.00 57.75 93 GLY A C 1
ATOM 734 O O . GLY A 1 93 ? -5.008 12.124 -17.305 1.00 57.75 93 GLY A O 1
ATOM 735 N N . LEU A 1 94 ? -5.478 14.161 -16.467 1.00 45.59 94 LEU A N 1
ATOM 736 C CA . LEU A 1 94 ? -6.923 14.072 -16.685 1.00 45.59 94 LEU A CA 1
ATOM 737 C C . LEU A 1 94 ? -7.166 13.771 -18.169 1.00 45.59 94 LEU A C 1
ATOM 739 O O . LEU A 1 94 ? -7.002 14.648 -19.020 1.00 45.59 94 LEU A O 1
ATOM 743 N N . ARG A 1 95 ? -7.574 12.540 -18.499 1.00 46.09 95 ARG A N 1
ATOM 744 C CA . ARG A 1 95 ? -8.224 12.289 -19.785 1.00 46.09 95 ARG A CA 1
ATOM 745 C C . ARG A 1 95 ? -9.466 13.169 -19.783 1.00 46.09 95 ARG A C 1
ATOM 747 O O . ARG A 1 95 ? -10.419 12.868 -19.066 1.00 46.09 95 ARG A O 1
ATOM 754 N N . ARG A 1 96 ? -9.451 14.265 -20.549 1.00 42.16 96 ARG A N 1
ATOM 755 C CA . ARG A 1 96 ? -10.696 14.958 -20.882 1.00 42.16 96 ARG A CA 1
ATOM 756 C C . ARG A 1 96 ? -11.624 13.899 -21.485 1.00 42.16 96 ARG A C 1
ATOM 758 O O . ARG A 1 96 ? -11.176 13.181 -22.387 1.00 42.16 96 ARG A O 1
ATOM 765 N N . PRO A 1 97 ? -12.852 13.729 -20.968 1.00 45.66 97 PRO A N 1
ATOM 766 C CA . PRO A 1 97 ? -13.833 12.911 -21.661 1.00 45.66 97 PRO A CA 1
ATOM 767 C C . PRO A 1 97 ? -13.963 13.456 -23.091 1.00 45.66 97 PRO A C 1
ATOM 769 O O . PRO A 1 97 ? -13.813 14.666 -23.278 1.00 45.66 97 PRO A O 1
ATOM 772 N N . PRO A 1 98 ? -14.151 12.591 -24.102 1.00 51.56 98 PRO A N 1
ATOM 773 C CA . PRO A 1 98 ? -14.351 13.061 -25.464 1.00 51.56 98 PRO A CA 1
ATOM 774 C C . PRO A 1 98 ? -15.535 14.025 -25.447 1.00 51.56 98 PRO A C 1
ATOM 776 O O . PRO A 1 98 ? -16.605 13.661 -24.959 1.00 51.56 98 PRO A O 1
ATOM 779 N N . ASP A 1 99 ? -15.294 15.258 -25.895 1.00 58.53 99 ASP A N 1
ATOM 780 C CA . ASP A 1 99 ? -16.307 16.300 -25.985 1.00 58.53 99 ASP A CA 1
ATOM 781 C C . ASP A 1 99 ? -17.551 15.713 -26.665 1.00 58.53 99 ASP A C 1
ATOM 783 O O . ASP A 1 99 ? -17.474 15.204 -27.789 1.00 58.53 99 ASP A O 1
ATOM 787 N N . SER A 1 100 ? -18.683 15.736 -25.958 1.00 50.88 100 SER A N 1
ATOM 788 C CA . SER A 1 100 ? -19.988 15.479 -26.552 1.00 50.88 100 SER A CA 1
ATOM 789 C C . SER A 1 100 ? -20.170 16.489 -27.680 1.00 50.88 100 SER A C 1
ATOM 791 O O . SER A 1 100 ? -20.286 17.687 -27.431 1.00 50.88 100 SER A O 1
ATOM 793 N N . GLN A 1 101 ? -20.109 16.005 -28.919 1.00 44.81 101 GLN A N 1
ATOM 794 C CA . GLN A 1 101 ? -20.513 16.773 -30.086 1.00 44.81 101 GLN A CA 1
ATOM 795 C C . GLN A 1 101 ? -22.033 16.945 -30.019 1.00 44.81 101 GLN A C 1
ATOM 797 O O . GLN A 1 101 ? -22.757 15.968 -30.216 1.00 44.81 101 GLN A O 1
ATOM 802 N N . ASP A 1 102 ? -22.475 18.164 -29.716 1.00 53.50 102 ASP A N 1
ATOM 803 C CA . ASP A 1 102 ? -23.779 18.688 -30.136 1.00 53.50 102 ASP A CA 1
ATOM 804 C C . ASP A 1 102 ? -23.626 19.409 -31.486 1.00 53.50 102 ASP A C 1
ATOM 806 O O . ASP A 1 102 ? -22.605 20.121 -31.669 1.00 53.50 102 ASP A O 1
#

Foldseek 3Di:
DKFKWFFDDADPVRWTWIATPVRATATENPDDPPDGMFIWDDDPPHRHTYTDDLLVVLVVLVVVLVVCVVVVVCPDCPPPVNVVSVCSSVPPDPPDDPPPDD

pLDDT: mean 85.42, std 15.0, range [42.16, 98.19]

Radius of gyration: 17.86 Å; chains: 1; bounding box: 44×32×53 Å

Sequence (102 aa):
MLELAIPVDIDRRGNTIVETNSGRELTAPGWPQDCEFQLVAFHPSSRSCEVVWIEQLAEDIANALELLNTAGIHRDANTDWYQRLVHYCNGVGLRRPPDSQD